Protein AF-A0AA35CNJ7-F1 (afdb_monomer_lite)

Radius of gyration: 12.49 Å; chains: 1; bounding box: 33×20×34 Å

Organism: NCBI:txid671077

Secondary structure (DSSP, 8-state):
--PPPEEEEEEETTTTSHHHHHHHHHHHHTSTTEEEEEEPPPPTT--TTPPEEEEEEE-TT--THHHHHHHHHHTT-TT-EE-

pLDDT: mean 85.71, std 10.13, range [46.03, 94.56]

Structure (mmCIF, N/CA/C/O backbone):
data_AF-A0AA35CNJ7-F1
#
_entry.id   AF-A0AA35CNJ7-F1
#
loop_
_atom_site.group_PDB
_atom_site.id
_atom_site.type_symbol
_atom_site.label_atom_id
_atom_site.label_alt_id
_atom_site.label_comp_id
_atom_site.label_asym_id
_atom_site.label_entity_id
_atom_site.label_seq_id
_atom_site.pdbx_PDB_ins_code
_atom_site.Cartn_x
_atom_site.Cartn_y
_atom_site.Cartn_z
_atom_site.occupancy
_atom_site.B_iso_or_equiv
_atom_site.auth_seq_id
_atom_site.auth_comp_id
_atom_site.auth_asym_id
_atom_site.auth_atom_id
_atom_site.pdbx_PDB_model_num
ATOM 1 N N . MET A 1 1 ? -22.388 9.934 13.592 1.00 46.03 1 MET A N 1
ATOM 2 C CA . MET A 1 1 ? -21.123 10.685 13.444 1.00 46.03 1 MET A CA 1
ATOM 3 C C . MET A 1 1 ? -20.507 10.312 12.107 1.00 46.03 1 MET A C 1
ATOM 5 O O . MET A 1 1 ? -19.846 9.287 12.016 1.00 46.03 1 MET A O 1
ATOM 9 N N . THR A 1 2 ? -20.783 11.074 11.051 1.00 54.97 2 THR A N 1
ATOM 10 C CA . THR A 1 2 ? -20.183 10.818 9.734 1.00 54.97 2 THR A CA 1
ATOM 11 C C . THR A 1 2 ? -18.858 11.563 9.694 1.00 54.97 2 THR A C 1
ATOM 13 O O . THR A 1 2 ? -18.811 12.728 9.319 1.00 54.97 2 THR A O 1
ATOM 16 N N . GLY A 1 3 ? -17.797 10.937 10.203 1.00 66.69 3 GLY A N 1
ATOM 17 C CA . GLY A 1 3 ? -16.457 11.492 10.046 1.00 66.69 3 GLY A CA 1
ATOM 18 C C . GLY A 1 3 ? -16.092 11.500 8.562 1.00 66.69 3 GLY A C 1
ATOM 19 O O . GLY A 1 3 ? -16.322 10.506 7.869 1.00 66.69 3 GLY A O 1
ATOM 20 N N . GLU A 1 4 ? -15.556 12.611 8.065 1.00 78.81 4 GLU A N 1
ATOM 21 C CA . GLU A 1 4 ? -15.129 12.703 6.671 1.00 78.81 4 GLU A CA 1
ATOM 22 C C . GLU A 1 4 ? -14.038 11.660 6.363 1.00 78.81 4 GLU A C 1
ATOM 24 O O . GLU A 1 4 ? -13.145 11.432 7.186 1.00 78.81 4 GLU A O 1
ATOM 29 N N . PRO A 1 5 ? -14.088 10.998 5.194 1.00 84.69 5 PRO A N 1
ATOM 30 C CA . PRO A 1 5 ? -13.090 10.006 4.823 1.00 84.69 5 PRO A CA 1
ATOM 31 C C . PRO A 1 5 ? -11.707 10.652 4.667 1.00 84.69 5 PRO A C 1
ATOM 33 O O . PRO A 1 5 ? -11.520 11.599 3.899 1.00 84.69 5 PRO A O 1
ATOM 36 N N . CYS A 1 6 ? -10.717 10.100 5.365 1.00 88.38 6 CYS A N 1
ATOM 37 C CA . CYS A 1 6 ? -9.330 10.538 5.293 1.00 88.38 6 CYS A CA 1
ATOM 38 C C . CYS A 1 6 ? -8.677 10.092 3.982 1.00 88.38 6 CYS A C 1
ATOM 40 O O . CYS A 1 6 ? -9.026 9.057 3.409 1.00 88.38 6 CYS A O 1
ATOM 42 N N . LYS A 1 7 ? -7.688 10.862 3.521 1.00 90.75 7 LYS A N 1
ATOM 43 C CA . LYS A 1 7 ? -6.890 10.552 2.331 1.00 90.75 7 LYS A CA 1
ATOM 44 C C . LYS A 1 7 ? -5.408 10.635 2.661 1.00 90.75 7 LYS A C 1
ATOM 46 O O . LYS A 1 7 ? -4.986 11.550 3.359 1.00 90.75 7 LYS A O 1
ATOM 51 N N . VAL A 1 8 ? -4.624 9.707 2.124 1.00 91.94 8 VAL A N 1
ATOM 52 C CA . VAL A 1 8 ? -3.159 9.727 2.207 1.00 91.94 8 VAL A CA 1
ATOM 53 C C . VAL A 1 8 ? -2.562 9.442 0.841 1.00 91.94 8 VAL A C 1
ATOM 55 O O . VAL A 1 8 ? -3.110 8.653 0.063 1.00 91.94 8 VAL A O 1
ATOM 58 N N . ARG A 1 9 ? -1.445 10.102 0.544 1.00 93.81 9 ARG A N 1
ATOM 59 C CA . ARG A 1 9 ? -0.650 9.843 -0.652 1.00 93.81 9 ARG A CA 1
ATOM 60 C C . ARG A 1 9 ? 0.596 9.067 -0.255 1.00 93.81 9 ARG A C 1
ATOM 62 O O . ARG A 1 9 ? 1.245 9.394 0.730 1.00 93.81 9 ARG A O 1
ATOM 69 N N . LEU A 1 10 ? 0.903 8.032 -1.020 1.00 93.38 10 LEU A N 1
ATOM 70 C CA . LEU A 1 10 ? 2.058 7.171 -0.832 1.00 93.38 10 LEU A CA 1
ATOM 71 C C . LEU A 1 10 ? 2.893 7.188 -2.109 1.00 93.38 10 LEU A C 1
ATOM 73 O O . LEU A 1 10 ? 2.355 7.161 -3.221 1.00 93.38 10 LEU A O 1
ATOM 77 N N . ARG A 1 11 ? 4.209 7.184 -1.946 1.00 93.19 11 ARG A N 1
ATOM 78 C CA . ARG A 1 11 ? 5.172 6.876 -2.998 1.00 93.19 11 ARG A CA 1
ATOM 79 C C . ARG A 1 11 ? 5.632 5.442 -2.801 1.00 93.19 11 ARG A C 1
ATOM 81 O O . ARG A 1 11 ? 6.150 5.118 -1.741 1.00 93.19 11 ARG A O 1
ATOM 88 N N . VAL A 1 12 ? 5.467 4.606 -3.821 1.00 92.69 12 VAL A N 1
ATOM 89 C CA . VAL A 1 12 ? 5.836 3.187 -3.780 1.00 92.69 12 VAL A CA 1
ATOM 90 C C . VAL A 1 12 ? 6.891 2.911 -4.858 1.00 92.69 12 VAL A C 1
ATOM 92 O O . VAL A 1 12 ? 6.538 2.779 -6.034 1.00 92.69 12 VAL A O 1
ATOM 95 N N . PRO A 1 13 ? 8.192 2.891 -4.516 1.00 89.94 13 PRO A N 1
ATOM 96 C CA . PRO A 1 13 ? 9.258 2.596 -5.471 1.00 89.94 13 PRO A CA 1
ATOM 97 C C . PRO A 1 13 ? 9.124 1.176 -6.031 1.00 89.94 13 PRO A C 1
ATOM 99 O O . PRO A 1 13 ? 8.641 0.272 -5.354 1.00 89.94 13 PRO A O 1
ATOM 102 N N . GLY A 1 14 ? 9.505 0.989 -7.297 1.00 85.06 14 GLY A N 1
ATOM 103 C CA . GLY A 1 14 ? 9.387 -0.307 -7.977 1.00 85.06 14 GLY A CA 1
ATOM 104 C C . GLY A 1 14 ? 7.967 -0.700 -8.408 1.00 85.06 14 GLY A C 1
ATOM 105 O O . GLY A 1 14 ? 7.810 -1.681 -9.131 1.00 85.06 14 GLY A O 1
ATOM 106 N N . ALA A 1 15 ? 6.937 0.076 -8.050 1.00 85.81 15 ALA A N 1
ATOM 107 C CA . ALA A 1 15 ? 5.548 -0.194 -8.430 1.00 85.81 15 ALA A CA 1
ATOM 108 C C . ALA A 1 15 ? 5.112 0.439 -9.768 1.00 85.81 15 ALA A C 1
ATOM 110 O O . ALA A 1 15 ? 3.930 0.437 -10.104 1.00 85.81 15 ALA A O 1
ATOM 111 N N . GLY A 1 16 ? 6.044 0.977 -10.560 1.00 82.75 16 GLY A N 1
ATOM 112 C CA . GLY A 1 16 ? 5.768 1.620 -11.849 1.00 82.75 16 GLY A CA 1
ATOM 113 C C . GLY A 1 16 ? 5.303 0.677 -12.968 1.00 82.75 16 GLY A C 1
ATOM 114 O O . GLY A 1 16 ? 4.774 1.142 -13.980 1.00 82.75 16 GLY A O 1
ATOM 115 N N . LEU A 1 17 ? 5.459 -0.636 -12.792 1.00 84.56 17 LEU A N 1
ATOM 116 C CA . LEU A 1 17 ? 5.034 -1.659 -13.750 1.00 84.56 17 LEU A CA 1
ATOM 117 C C . LEU A 1 17 ? 3.596 -2.133 -13.469 1.00 84.56 17 LEU A C 1
ATOM 119 O O . LEU A 1 17 ? 3.191 -2.188 -12.307 1.00 84.56 17 LEU A O 1
ATOM 123 N N . PRO A 1 18 ? 2.816 -2.519 -14.498 1.00 81.12 18 PRO A N 1
ATOM 124 C CA . PRO A 1 18 ? 1.402 -2.877 -14.343 1.00 81.12 18 PRO A CA 1
ATOM 125 C C . PRO A 1 18 ? 1.153 -4.005 -13.328 1.00 81.12 18 PRO A C 1
ATOM 127 O O . PRO A 1 18 ? 0.282 -3.857 -12.475 1.00 81.12 18 PRO A O 1
ATOM 130 N N . GLY A 1 19 ? 1.951 -5.079 -13.340 1.00 85.94 19 GLY A N 1
ATOM 131 C CA . GLY A 1 19 ? 1.807 -6.172 -12.364 1.00 85.94 19 GLY A CA 1
ATOM 132 C C . GLY A 1 19 ? 2.105 -5.745 -10.921 1.00 85.94 19 GLY A C 1
ATOM 133 O O . GLY A 1 19 ? 1.405 -6.135 -9.989 1.00 85.94 19 GLY A O 1
ATOM 134 N N . ALA A 1 20 ? 3.100 -4.876 -10.729 1.00 89.00 20 ALA A N 1
ATOM 135 C CA . ALA A 1 20 ? 3.435 -4.346 -9.412 1.00 89.00 20 ALA A CA 1
ATOM 136 C C . ALA A 1 20 ? 2.346 -3.393 -8.885 1.00 89.00 20 ALA A C 1
ATOM 138 O O . ALA A 1 20 ? 2.014 -3.443 -7.702 1.00 89.00 20 ALA A O 1
ATOM 139 N N . ARG A 1 21 ? 1.724 -2.586 -9.759 1.00 89.00 21 ARG A N 1
ATOM 140 C CA . ARG A 1 21 ? 0.569 -1.748 -9.392 1.00 89.00 21 ARG A CA 1
ATOM 141 C C . ARG A 1 21 ? -0.616 -2.557 -8.900 1.00 89.00 21 ARG A C 1
ATOM 143 O O . ARG A 1 21 ? -1.248 -2.153 -7.927 1.00 89.00 21 ARG A O 1
ATOM 150 N N . ASP A 1 22 ? -0.945 -3.647 -9.590 1.00 91.44 22 ASP A N 1
ATOM 151 C CA . ASP A 1 22 ? -2.098 -4.464 -9.217 1.00 91.44 22 ASP A CA 1
ATOM 152 C C . ASP A 1 22 ? -1.878 -5.095 -7.836 1.00 91.44 22 ASP A C 1
ATOM 154 O O . ASP A 1 22 ? -2.748 -5.009 -6.971 1.00 91.44 22 ASP A O 1
ATOM 158 N N . ARG A 1 23 ? -0.648 -5.555 -7.564 1.00 92.75 23 ARG A N 1
ATOM 159 C CA . ARG A 1 23 ? -0.238 -6.036 -6.237 1.00 92.75 23 ARG A CA 1
ATOM 160 C C . ARG A 1 23 ? -0.350 -4.957 -5.157 1.00 92.75 23 ARG A C 1
ATOM 162 O O . ARG A 1 23 ? -0.931 -5.213 -4.108 1.00 92.75 23 ARG A O 1
ATOM 169 N N . VAL A 1 24 ? 0.144 -3.742 -5.414 1.00 93.12 24 VAL A N 1
ATOM 170 C CA . VAL A 1 24 ? -0.004 -2.595 -4.494 1.00 93.12 24 VAL A CA 1
ATOM 171 C C . VAL A 1 24 ? -1.476 -2.290 -4.219 1.00 93.12 24 VAL A C 1
ATOM 173 O O . VAL A 1 24 ? -1.858 -2.063 -3.069 1.00 93.12 24 VAL A O 1
ATOM 176 N N . ARG A 1 25 ? -2.318 -2.304 -5.260 1.00 94.00 25 ARG A N 1
ATOM 177 C CA . ARG A 1 25 ? -3.761 -2.084 -5.122 1.00 94.00 25 ARG A CA 1
ATOM 178 C C . ARG A 1 25 ? -4.390 -3.165 -4.245 1.00 94.00 25 ARG A C 1
ATOM 180 O O . ARG A 1 25 ? -5.109 -2.812 -3.317 1.00 94.00 25 ARG A O 1
ATOM 187 N N . ALA A 1 26 ? -4.096 -4.436 -4.511 1.00 93.88 26 ALA A N 1
ATOM 188 C CA . ALA A 1 26 ? -4.639 -5.571 -3.771 1.00 93.88 26 ALA A CA 1
ATOM 189 C C . ALA A 1 26 ? -4.262 -5.529 -2.282 1.00 93.88 26 ALA A C 1
ATOM 191 O O . ALA A 1 26 ? -5.136 -5.666 -1.429 1.00 93.88 26 ALA A O 1
ATOM 192 N N . VAL A 1 27 ? -2.990 -5.254 -1.968 1.00 94.31 27 VAL A N 1
ATOM 193 C CA . VAL A 1 27 ? -2.497 -5.134 -0.584 1.00 94.31 27 VAL A CA 1
ATOM 194 C C . VAL A 1 27 ? -3.259 -4.049 0.170 1.00 94.31 27 VAL A C 1
ATOM 196 O O . VAL A 1 27 ? -3.802 -4.304 1.239 1.00 94.31 27 VAL A O 1
ATOM 199 N N . LEU A 1 28 ? -3.352 -2.846 -0.401 1.00 92.94 28 LEU A N 1
ATOM 200 C CA . LEU A 1 28 ? -3.992 -1.716 0.273 1.00 92.94 28 LEU A CA 1
ATOM 201 C C . LEU A 1 28 ? -5.516 -1.867 0.352 1.00 92.94 28 LEU A C 1
ATOM 203 O O . LEU A 1 28 ? -6.111 -1.441 1.335 1.00 92.94 28 LEU A O 1
ATOM 207 N N . GLN A 1 29 ? -6.158 -2.473 -0.651 1.00 92.56 29 GLN A N 1
ATOM 208 C CA . GLN A 1 29 ? -7.601 -2.750 -0.624 1.00 92.56 29 GLN A CA 1
ATOM 209 C C . GLN A 1 29 ? -7.978 -3.818 0.407 1.00 92.56 29 GLN A C 1
ATOM 211 O O . GLN A 1 29 ? -9.091 -3.777 0.923 1.00 92.56 29 GLN A O 1
ATOM 216 N N . GLY A 1 30 ? -7.070 -4.746 0.716 1.00 90.50 30 GLY A N 1
ATOM 217 C CA . GLY A 1 30 ? -7.281 -5.766 1.743 1.00 90.50 30 GLY A CA 1
ATOM 218 C C . GLY A 1 30 ? -7.223 -5.233 3.176 1.00 90.50 30 GLY A C 1
ATOM 219 O O . GLY A 1 30 ? -7.564 -5.959 4.107 1.00 90.50 30 GLY A O 1
ATOM 220 N N . LEU A 1 31 ? -6.800 -3.981 3.379 1.00 89.94 31 LEU A N 1
ATOM 221 C CA . LEU A 1 31 ? -6.651 -3.424 4.717 1.00 89.94 31 LEU A CA 1
ATOM 222 C C . LEU A 1 31 ? -7.987 -2.927 5.283 1.00 89.94 31 LEU A C 1
ATOM 224 O O . LEU A 1 31 ? -8.765 -2.263 4.587 1.00 89.94 31 LEU A O 1
ATOM 228 N N . PRO A 1 32 ? -8.254 -3.199 6.572 1.00 87.19 32 PRO A N 1
ATOM 229 C CA . PRO A 1 32 ? -9.528 -2.874 7.190 1.00 87.19 32 PRO A CA 1
ATOM 230 C C . PRO A 1 32 ? -9.797 -1.372 7.132 1.00 87.19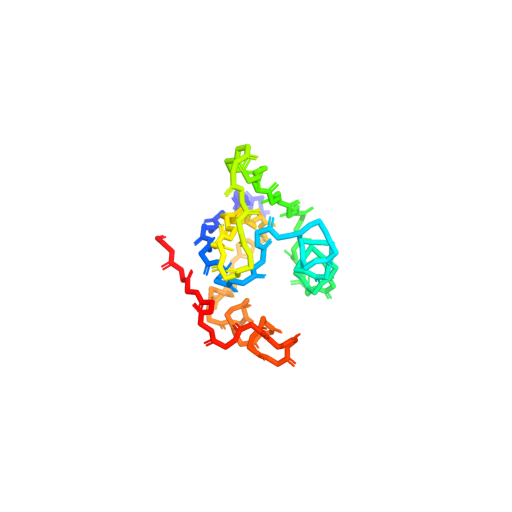 32 PRO A C 1
ATOM 232 O O . PRO A 1 32 ? -8.936 -0.553 7.441 1.00 87.19 32 PRO A O 1
ATOM 235 N N . GLY A 1 33 ? -11.021 -1.010 6.742 1.00 87.25 33 GLY A N 1
ATOM 236 C CA . GLY A 1 33 ? -11.498 0.370 6.659 1.00 87.25 33 GLY A CA 1
ATOM 237 C C . GLY A 1 33 ? -10.832 1.234 5.581 1.00 87.25 33 GLY A C 1
ATOM 238 O O . GLY A 1 33 ? -10.974 2.460 5.635 1.00 87.25 33 GLY A O 1
ATOM 239 N N . VAL A 1 34 ? -10.115 0.634 4.626 1.00 91.06 34 VAL A N 1
ATOM 240 C CA . VAL A 1 34 ? -9.812 1.276 3.344 1.00 91.06 34 VAL A CA 1
ATOM 241 C C . VAL A 1 34 ? -11.078 1.289 2.496 1.00 91.06 34 VAL A C 1
ATOM 243 O O . VAL A 1 34 ? -11.756 0.282 2.336 1.00 91.06 34 VAL A O 1
ATOM 246 N N . LEU A 1 35 ? -11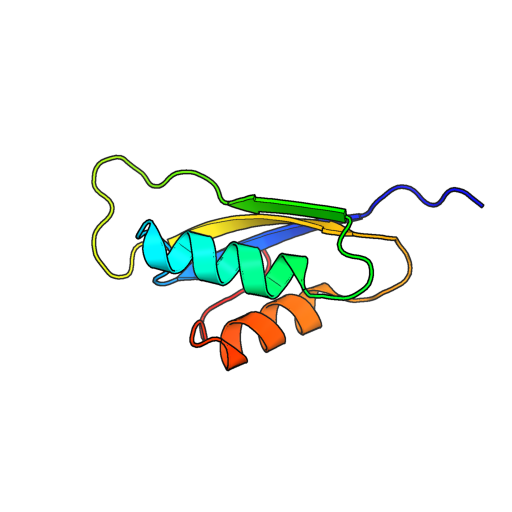.408 2.461 1.965 1.00 91.44 35 LEU A N 1
ATOM 247 C CA . LEU A 1 35 ? -12.601 2.688 1.150 1.00 91.44 35 LEU A CA 1
ATOM 248 C C . LEU A 1 35 ? -12.264 2.678 -0.339 1.00 91.44 35 LEU A C 1
ATOM 250 O O . LEU A 1 35 ? -13.042 2.210 -1.165 1.00 91.44 35 LEU A O 1
ATOM 254 N N . ARG A 1 36 ? -11.107 3.243 -0.701 1.00 92.38 36 ARG A N 1
ATOM 255 C CA . ARG A 1 36 ? -10.680 3.354 -2.097 1.00 92.38 36 ARG A CA 1
ATOM 256 C C . ARG A 1 36 ? -9.167 3.428 -2.201 1.00 92.38 36 ARG A C 1
ATOM 258 O O . ARG A 1 36 ? -8.526 4.138 -1.434 1.00 92.38 36 ARG A O 1
ATOM 265 N N . VAL A 1 37 ? -8.616 2.773 -3.217 1.00 93.94 37 VAL A N 1
ATOM 266 C CA . VAL A 1 37 ? -7.202 2.869 -3.589 1.00 93.94 37 VAL A CA 1
ATOM 267 C C . VAL A 1 37 ? -7.122 3.292 -5.047 1.00 93.94 37 VAL A C 1
ATOM 269 O O . VAL A 1 37 ? -7.742 2.674 -5.913 1.00 93.94 37 VAL A O 1
ATOM 272 N N . ARG A 1 38 ? -6.375 4.359 -5.323 1.00 93.88 38 ARG A N 1
ATOM 273 C CA . ARG A 1 38 ? -6.079 4.830 -6.677 1.00 93.88 38 ARG A CA 1
ATOM 274 C C . ARG A 1 38 ? -4.574 4.807 -6.876 1.00 93.88 38 ARG A C 1
ATOM 276 O O . ARG A 1 38 ? -3.863 5.507 -6.165 1.00 93.88 38 ARG A O 1
ATOM 283 N N . VAL A 1 39 ? -4.105 4.031 -7.843 1.00 91.56 39 VAL A N 1
ATOM 284 C CA . VAL A 1 39 ? -2.702 4.030 -8.266 1.00 91.56 39 VAL A CA 1
ATOM 285 C C . VAL A 1 39 ? -2.605 4.880 -9.526 1.00 91.56 39 VAL A C 1
ATOM 287 O O . VAL A 1 39 ? -3.347 4.643 -10.479 1.00 91.56 39 VAL A O 1
ATOM 290 N N . ASP A 1 40 ? -1.750 5.895 -9.506 1.00 88.00 40 ASP A N 1
ATOM 291 C CA . ASP A 1 40 ? -1.552 6.787 -10.643 1.00 88.00 40 ASP A CA 1
ATOM 292 C C . ASP A 1 40 ? -0.843 6.037 -11.790 1.00 88.00 40 ASP A C 1
ATOM 294 O O . ASP A 1 40 ? 0.018 5.171 -11.533 1.00 88.00 40 ASP A O 1
ATOM 298 N N . PRO A 1 41 ? -1.223 6.296 -13.054 1.00 72.56 41 PRO A N 1
ATOM 299 C CA . PRO A 1 41 ? -0.536 5.712 -14.195 1.00 72.56 41 PRO A CA 1
ATOM 300 C C . PRO A 1 41 ? 0.951 6.102 -14.198 1.00 72.56 41 PRO A C 1
ATOM 302 O O . PRO A 1 41 ? 1.334 7.150 -13.680 1.00 72.56 41 PRO A O 1
ATOM 305 N N . PRO A 1 42 ? 1.823 5.250 -14.758 1.00 73.06 42 PRO A N 1
ATOM 306 C CA . PRO A 1 42 ? 3.221 5.613 -14.900 1.00 73.06 42 PRO A CA 1
ATOM 307 C C . PRO A 1 42 ? 3.365 6.734 -15.930 1.00 73.06 42 PRO A C 1
ATOM 309 O O . PRO A 1 42 ? 2.529 6.845 -16.831 1.00 73.06 42 PRO A O 1
ATOM 312 N N . PRO A 1 43 ? 4.491 7.461 -15.916 1.00 72.06 43 PRO A N 1
ATOM 313 C CA . PRO A 1 43 ? 4.933 8.134 -17.127 1.00 72.06 43 PRO A CA 1
ATOM 314 C C . PRO A 1 43 ? 5.121 7.107 -18.267 1.00 72.06 43 PRO A C 1
ATOM 316 O O . PRO A 1 43 ? 5.496 5.962 -18.007 1.00 72.06 43 PRO A O 1
ATOM 319 N N . PRO A 1 44 ? 4.921 7.493 -19.537 1.00 70.38 44 PRO A N 1
ATOM 320 C CA . PRO A 1 44 ? 4.997 6.581 -20.688 1.00 70.38 44 PRO A CA 1
ATOM 321 C C . PRO A 1 44 ? 6.340 5.837 -20.826 1.00 70.38 44 PRO A C 1
ATOM 323 O O . PRO A 1 44 ? 6.392 4.787 -21.454 1.00 70.38 44 PRO A O 1
ATOM 326 N N . ALA A 1 45 ? 7.406 6.334 -20.194 1.00 74.69 45 ALA A N 1
ATOM 327 C CA . ALA A 1 45 ? 8.734 5.722 -20.154 1.00 74.69 45 ALA A CA 1
ATOM 328 C C . ALA A 1 45 ? 9.042 5.000 -18.823 1.00 74.69 45 ALA A C 1
ATOM 330 O O . ALA A 1 45 ? 10.187 5.001 -18.373 1.00 74.69 45 ALA A O 1
ATOM 331 N N . ALA A 1 46 ? 8.045 4.430 -18.137 1.00 72.69 46 ALA A N 1
ATOM 332 C CA . ALA A 1 46 ? 8.300 3.729 -16.880 1.00 72.69 46 ALA A CA 1
ATOM 333 C C . ALA A 1 46 ? 9.208 2.513 -17.071 1.00 72.69 46 ALA A C 1
ATOM 335 O O . ALA A 1 46 ? 8.846 1.509 -17.680 1.00 72.69 46 ALA A O 1
ATOM 336 N N . VAL A 1 47 ? 10.379 2.609 -16.461 1.00 77.62 47 VAL A N 1
ATOM 337 C CA . VAL A 1 47 ? 11.374 1.547 -16.362 1.00 77.62 47 VAL A CA 1
ATOM 338 C C . VAL A 1 47 ? 11.227 0.790 -15.036 1.00 77.62 47 VAL A C 1
ATOM 340 O O . VAL A 1 47 ? 10.613 1.311 -14.092 1.00 77.62 47 VAL A O 1
ATOM 343 N N . PRO A 1 48 ? 11.785 -0.427 -14.913 1.00 72.62 48 PRO A N 1
ATOM 344 C CA . PRO A 1 48 ? 11.916 -1.107 -13.627 1.00 72.62 48 PRO A CA 1
ATOM 345 C C . PRO A 1 48 ? 12.506 -0.170 -12.562 1.00 72.62 48 PRO A C 1
ATOM 347 O O . PRO A 1 48 ? 13.456 0.560 -12.827 1.00 72.62 48 PRO A O 1
ATOM 350 N N . GLY A 1 49 ? 11.906 -0.141 -11.371 1.00 75.56 49 GLY A N 1
ATOM 351 C CA . GLY A 1 49 ? 12.293 0.789 -10.299 1.00 75.56 49 GLY A CA 1
ATOM 352 C C . GLY A 1 49 ? 11.535 2.124 -10.293 1.00 75.56 49 GLY A C 1
ATOM 353 O O . GLY A 1 49 ? 11.519 2.796 -9.260 1.00 75.56 49 GLY A O 1
ATOM 354 N N . THR A 1 50 ? 10.822 2.478 -11.370 1.00 86.38 50 THR A N 1
ATOM 355 C CA . THR A 1 50 ? 9.960 3.676 -11.401 1.00 86.38 50 THR A CA 1
ATOM 356 C C . THR A 1 50 ? 8.957 3.634 -10.241 1.00 86.38 50 THR A C 1
ATOM 358 O O . THR A 1 50 ? 8.290 2.610 -10.057 1.00 86.38 50 THR A O 1
ATOM 361 N N . PRO A 1 51 ? 8.828 4.704 -9.435 1.00 88.31 51 PRO A N 1
ATOM 362 C CA . PRO A 1 51 ? 7.857 4.728 -8.355 1.00 88.31 51 PRO A CA 1
ATOM 363 C C . PRO A 1 51 ? 6.434 4.901 -8.888 1.00 88.31 51 PRO A C 1
ATOM 365 O O . PRO A 1 51 ? 6.203 5.634 -9.847 1.00 88.31 51 PRO A O 1
ATOM 368 N N . ALA A 1 52 ? 5.468 4.274 -8.222 1.00 90.75 52 ALA A N 1
ATOM 369 C CA . ALA A 1 52 ? 4.061 4.617 -8.379 1.00 90.75 52 ALA A CA 1
ATOM 370 C C . ALA A 1 52 ? 3.627 5.592 -7.286 1.00 90.75 52 ALA A C 1
ATOM 372 O O . ALA A 1 52 ? 4.067 5.503 -6.136 1.00 90.75 52 ALA A O 1
ATOM 373 N N . LEU A 1 53 ? 2.724 6.498 -7.645 1.00 93.00 53 LEU A N 1
ATOM 374 C CA . LEU A 1 53 ? 2.001 7.320 -6.687 1.00 93.00 53 LEU A CA 1
ATOM 375 C C . LEU A 1 53 ? 0.666 6.653 -6.386 1.00 93.00 53 LEU A C 1
ATOM 377 O O . LEU A 1 53 ? -0.049 6.238 -7.296 1.00 93.00 53 LEU A O 1
ATOM 381 N N . VAL A 1 54 ? 0.323 6.548 -5.109 1.00 93.69 54 VAL A N 1
ATOM 382 C CA . VAL A 1 54 ? -0.898 5.881 -4.662 1.00 93.69 54 VAL A CA 1
ATOM 383 C C . VAL A 1 54 ? -1.663 6.813 -3.748 1.00 93.69 54 VAL A C 1
ATOM 385 O O . VAL A 1 54 ? -1.100 7.389 -2.828 1.00 93.69 54 VAL A O 1
ATOM 388 N N . THR A 1 55 ? -2.956 6.969 -3.993 1.00 94.56 55 THR A N 1
ATOM 389 C CA . THR A 1 55 ? -3.869 7.682 -3.102 1.00 94.56 55 THR A CA 1
ATOM 390 C C . THR A 1 55 ? -4.795 6.672 -2.447 1.00 94.56 55 THR A C 1
ATOM 392 O O . THR A 1 55 ? -5.537 5.971 -3.140 1.00 94.56 55 THR A O 1
ATOM 395 N N . VAL A 1 56 ? -4.769 6.609 -1.120 1.00 93.19 56 VAL A N 1
ATOM 396 C CA . VAL A 1 56 ? -5.636 5.738 -0.321 1.00 93.19 56 VAL A CA 1
ATOM 397 C C . VAL A 1 56 ? -6.653 6.603 0.403 1.00 93.19 56 VAL A C 1
ATOM 399 O O . VAL A 1 56 ? -6.292 7.582 1.049 1.00 93.19 56 VAL A O 1
ATOM 402 N N . THR A 1 57 ? -7.929 6.253 0.275 1.00 92.50 57 THR A N 1
ATOM 403 C CA . THR A 1 57 ? -9.042 6.848 1.021 1.00 92.50 57 THR A CA 1
ATOM 404 C C . THR A 1 57 ? -9.512 5.846 2.067 1.00 92.50 57 THR A C 1
ATOM 406 O O . THR A 1 57 ? -9.737 4.685 1.725 1.00 92.50 57 THR A O 1
ATOM 409 N N . PHE A 1 58 ? -9.654 6.263 3.320 1.00 90.38 58 PHE A N 1
ATOM 410 C CA . PHE A 1 58 ? -9.933 5.379 4.452 1.00 90.38 58 PHE A CA 1
ATOM 411 C C . PHE A 1 58 ? -10.793 6.072 5.514 1.00 90.38 58 PHE A C 1
ATOM 413 O O . PHE A 1 58 ? -10.911 7.296 5.537 1.00 90.38 58 PHE A O 1
ATOM 420 N N . LEU A 1 59 ? -11.422 5.280 6.380 1.00 87.50 59 LEU A N 1
ATOM 421 C CA . LEU A 1 59 ? -12.245 5.803 7.470 1.00 87.50 59 LEU A CA 1
ATOM 422 C C . LEU A 1 59 ? -11.399 6.577 8.504 1.00 87.50 59 LEU A C 1
ATOM 424 O O . LEU A 1 59 ? -10.290 6.140 8.825 1.00 87.50 59 LEU A O 1
ATOM 428 N N . PRO A 1 60 ? -11.914 7.693 9.048 1.00 72.94 60 PRO A N 1
ATOM 429 C CA . PRO A 1 60 ? -11.240 8.455 10.095 1.00 72.94 60 PRO A CA 1
ATOM 430 C C . PRO A 1 60 ? -11.144 7.661 11.405 1.00 72.94 60 PRO A C 1
ATOM 432 O O . PRO A 1 60 ? -12.002 6.835 11.709 1.00 72.94 60 PRO A O 1
ATOM 435 N N . GLY A 1 61 ? -10.099 7.932 12.194 1.00 66.31 61 GLY A N 1
ATOM 436 C CA . GLY A 1 61 ? -9.898 7.340 13.527 1.00 66.31 61 GLY A CA 1
ATOM 437 C C . GLY A 1 61 ? -8.739 6.348 13.640 1.00 66.31 61 GLY A C 1
ATOM 438 O O . GLY A 1 61 ? -8.405 5.934 14.744 1.00 66.31 61 GLY A O 1
ATOM 439 N N . ALA A 1 62 ? -8.073 6.010 12.536 1.00 57.16 62 ALA A N 1
ATOM 440 C CA . ALA A 1 62 ? -6.907 5.136 12.551 1.00 57.16 62 ALA A CA 1
ATOM 441 C C . ALA A 1 62 ? -5.688 5.863 11.958 1.00 57.16 62 ALA A C 1
ATOM 443 O O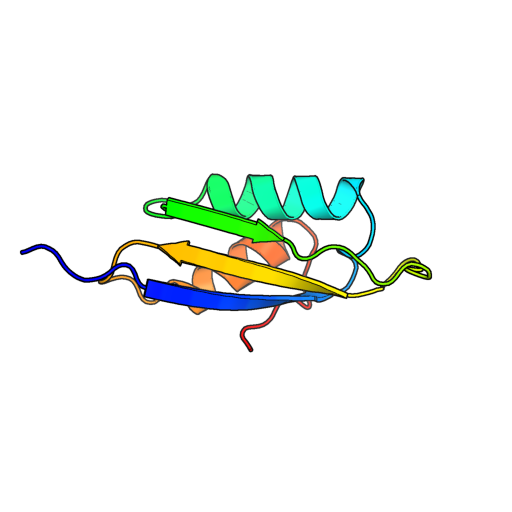 . ALA A 1 62 ? -5.740 6.385 10.842 1.00 57.16 62 ALA A O 1
ATOM 444 N N . ARG A 1 63 ? -4.580 5.917 12.710 1.00 61.72 63 ARG A N 1
ATOM 445 C CA . ARG A 1 63 ? -3.264 6.406 12.250 1.00 61.72 63 ARG A CA 1
ATOM 446 C C . ARG A 1 63 ? -2.650 5.410 11.245 1.00 61.72 63 ARG A C 1
ATOM 448 O O . ARG A 1 63 ? -1.586 4.853 11.480 1.00 61.72 63 ARG A O 1
ATOM 455 N N . ARG A 1 64 ? -3.331 5.177 10.118 1.00 73.56 64 ARG A N 1
ATOM 456 C CA . ARG A 1 64 ? -3.027 4.082 9.176 1.00 73.56 64 ARG A CA 1
ATOM 457 C C . ARG A 1 64 ? -1.879 4.350 8.222 1.00 73.56 64 ARG A C 1
ATOM 459 O O . ARG A 1 64 ? -1.485 3.459 7.485 1.0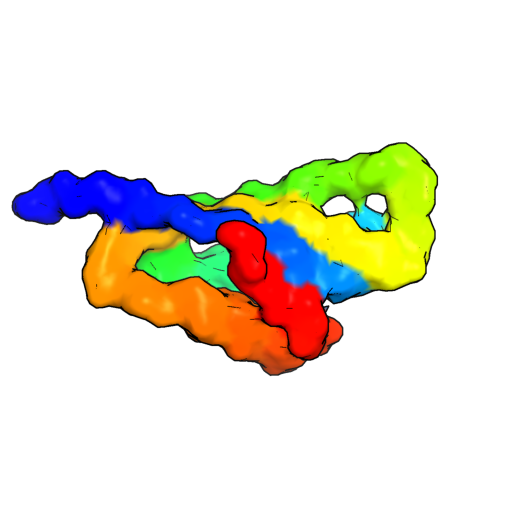0 73.56 64 ARG A O 1
ATOM 466 N N . SER A 1 65 ? -1.346 5.566 8.190 1.00 80.44 65 SER A N 1
ATOM 467 C CA . SER A 1 65 ? -0.281 5.917 7.253 1.00 80.44 65 SER A CA 1
ATOM 468 C C . SER A 1 65 ? 0.959 5.027 7.429 1.00 80.44 65 SER A C 1
ATOM 470 O O . SER A 1 65 ? 1.506 4.560 6.434 1.00 80.44 65 SER A O 1
ATOM 472 N N . ALA A 1 66 ? 1.331 4.704 8.672 1.00 85.06 66 ALA A N 1
ATOM 473 C CA . ALA A 1 66 ? 2.398 3.747 8.973 1.00 85.06 66 ALA A CA 1
ATOM 474 C C . ALA A 1 66 ? 2.005 2.294 8.651 1.00 85.06 66 ALA A C 1
ATOM 476 O O . ALA A 1 66 ? 2.820 1.550 8.118 1.00 85.06 66 ALA A O 1
ATOM 477 N N . GLU A 1 67 ? 0.755 1.899 8.907 1.00 88.56 67 GLU A N 1
ATOM 478 C CA . GLU A 1 67 ? 0.257 0.549 8.596 1.00 88.56 67 GLU A CA 1
ATOM 479 C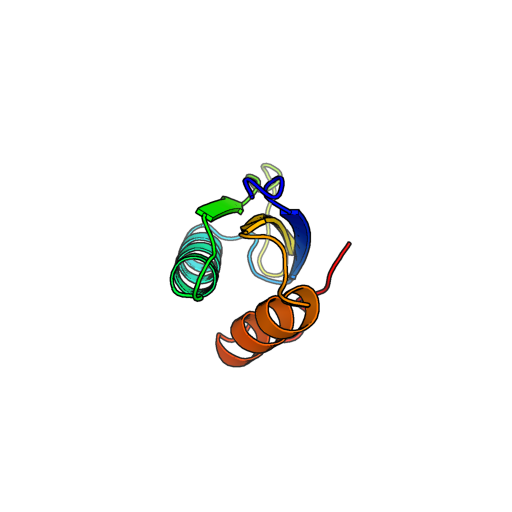 C . GLU A 1 67 ? 0.243 0.275 7.089 1.00 88.56 67 GLU A C 1
ATOM 481 O O . GLU A 1 67 ? 0.611 -0.810 6.651 1.00 88.56 67 GLU A O 1
ATOM 486 N N . PHE A 1 68 ? -0.120 1.273 6.278 1.00 90.00 68 PHE A N 1
ATOM 487 C CA . PHE A 1 68 ? -0.052 1.173 4.822 1.00 90.00 68 PHE A CA 1
ATOM 488 C C . PHE A 1 68 ? 1.383 0.978 4.338 1.00 90.00 68 PHE A C 1
ATOM 490 O O . PHE A 1 68 ? 1.624 0.158 3.456 1.00 90.00 68 PHE A O 1
ATOM 497 N N . VAL A 1 69 ? 2.334 1.712 4.920 1.00 91.56 69 VAL A N 1
ATOM 498 C CA . VAL A 1 69 ? 3.758 1.562 4.601 1.00 91.56 69 VAL A CA 1
ATOM 499 C C . VAL A 1 69 ? 4.269 0.184 5.024 1.00 91.56 69 VAL A C 1
ATOM 501 O O . VAL A 1 69 ? 4.923 -0.480 4.224 1.00 91.56 69 VAL A O 1
ATOM 504 N N . ALA A 1 70 ? 3.913 -0.283 6.223 1.00 91.44 70 ALA A N 1
ATOM 505 C CA . ALA A 1 70 ? 4.291 -1.605 6.714 1.00 91.44 70 ALA A CA 1
ATOM 506 C C . ALA A 1 70 ? 3.722 -2.725 5.828 1.00 91.44 70 ALA A C 1
ATOM 508 O O . ALA A 1 70 ? 4.470 -3.579 5.366 1.00 91.44 70 ALA A O 1
ATOM 509 N N . ALA A 1 71 ? 2.430 -2.679 5.494 1.00 92.50 71 ALA A N 1
ATOM 510 C CA . ALA A 1 71 ? 1.799 -3.670 4.621 1.00 92.50 71 ALA A CA 1
ATOM 511 C C . ALA A 1 71 ? 2.453 -3.727 3.230 1.00 92.50 71 ALA A C 1
ATOM 513 O O . ALA A 1 71 ? 2.600 -4.798 2.643 1.00 92.50 71 ALA A O 1
ATOM 514 N N . LEU A 1 72 ? 2.869 -2.574 2.698 1.00 93.31 72 LEU A N 1
ATOM 515 C CA . LEU A 1 72 ? 3.601 -2.506 1.438 1.00 93.31 72 LEU A CA 1
ATOM 516 C C . LEU A 1 72 ? 5.017 -3.077 1.565 1.00 93.31 72 LEU A C 1
ATOM 518 O O . LEU A 1 72 ? 5.443 -3.796 0.662 1.00 93.31 72 LEU A O 1
ATOM 522 N N . ALA A 1 73 ? 5.720 -2.814 2.667 1.00 93.25 73 ALA A N 1
ATOM 523 C CA . ALA A 1 73 ? 7.036 -3.390 2.928 1.00 93.25 73 ALA A CA 1
ATOM 524 C C . ALA A 1 73 ? 6.982 -4.926 2.978 1.00 93.25 73 ALA A C 1
ATOM 526 O O . ALA A 1 73 ? 7.724 -5.574 2.238 1.00 93.25 73 ALA A O 1
ATOM 527 N N . GLU A 1 74 ? 6.030 -5.491 3.726 1.00 93.50 74 GLU A N 1
ATOM 528 C CA . GLU A 1 74 ? 5.778 -6.941 3.796 1.00 93.50 74 GLU A CA 1
ATOM 529 C C . GLU A 1 74 ? 5.415 -7.537 2.424 1.00 93.50 74 GLU A C 1
ATOM 531 O O . GLU A 1 74 ? 5.774 -8.666 2.091 1.00 93.50 74 GLU A O 1
ATOM 536 N N . ALA A 1 75 ? 4.743 -6.760 1.572 1.00 91.69 75 ALA A N 1
ATOM 537 C CA . ALA A 1 75 ? 4.395 -7.172 0.216 1.00 91.69 75 ALA A CA 1
ATOM 538 C C . ALA A 1 75 ? 5.555 -7.082 -0.797 1.00 91.69 75 ALA A C 1
ATOM 540 O O . ALA A 1 75 ? 5.349 -7.410 -1.973 1.00 91.69 75 ALA A O 1
ATOM 541 N N . GLY A 1 76 ? 6.749 -6.660 -0.368 1.00 92.94 76 GLY A N 1
ATOM 542 C CA . GLY A 1 76 ? 7.940 -6.527 -1.212 1.00 92.94 76 GLY A CA 1
ATOM 543 C C . GLY A 1 76 ? 8.199 -5.111 -1.735 1.00 92.94 76 GLY A C 1
ATOM 544 O O . GLY A 1 76 ? 8.954 -4.946 -2.692 1.00 92.94 76 GLY A O 1
ATOM 545 N N . PHE A 1 77 ? 7.606 -4.085 -1.119 1.00 91.69 77 PHE A N 1
ATOM 546 C CA . PHE A 1 77 ? 7.831 -2.671 -1.442 1.00 91.69 77 PHE A CA 1
ATOM 547 C C . PHE A 1 77 ? 8.444 -1.907 -0.248 1.00 91.69 77 PHE A C 1
ATOM 549 O O . PHE A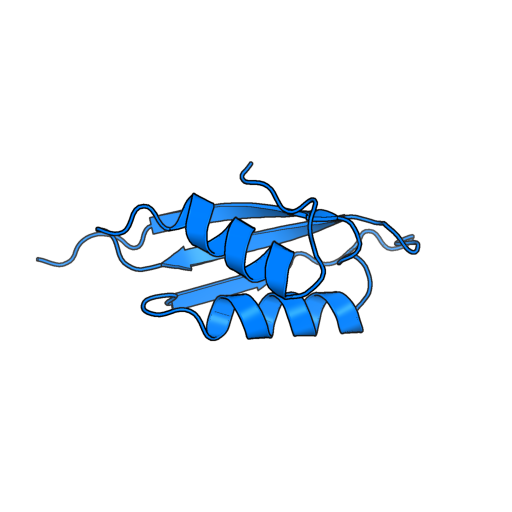 1 77 ? 7.819 -0.988 0.285 1.00 91.69 77 PHE A O 1
ATOM 556 N N . PRO A 1 78 ? 9.675 -2.245 0.185 1.00 88.44 78 PRO A N 1
ATOM 557 C CA . PRO A 1 78 ? 10.274 -1.738 1.429 1.00 88.44 78 PRO A CA 1
ATOM 558 C C . PRO A 1 78 ? 10.579 -0.232 1.432 1.00 88.44 78 PRO A C 1
ATOM 560 O O . PRO A 1 78 ? 10.801 0.345 2.487 1.00 88.44 78 PRO A O 1
ATOM 563 N N . GLY A 1 79 ? 10.586 0.423 0.266 1.00 89.69 79 GLY A N 1
ATOM 564 C CA . GLY A 1 79 ? 10.789 1.872 0.150 1.00 89.69 79 GLY A CA 1
ATOM 565 C C . GLY A 1 79 ? 9.494 2.687 0.094 1.00 89.69 79 GLY A C 1
ATOM 566 O O . GLY A 1 79 ? 9.530 3.848 -0.319 1.00 89.69 79 GLY A O 1
ATOM 567 N N . ALA A 1 80 ? 8.341 2.083 0.396 1.00 91.88 80 ALA A N 1
ATOM 568 C CA . ALA A 1 80 ? 7.077 2.804 0.418 1.00 91.88 80 ALA A CA 1
ATOM 569 C C . ALA A 1 80 ? 7.091 3.887 1.506 1.00 91.88 80 ALA A C 1
ATOM 571 O O . ALA A 1 80 ? 7.504 3.641 2.633 1.00 91.88 80 ALA A O 1
ATOM 572 N N . GLN A 1 81 ? 6.615 5.088 1.187 1.00 92.62 81 GLN A N 1
ATOM 573 C CA . GLN A 1 81 ? 6.555 6.186 2.153 1.00 92.62 81 GLN A CA 1
ATOM 574 C C . GLN A 1 81 ? 5.373 7.108 1.886 1.00 92.62 81 GLN A C 1
ATOM 576 O O . GLN A 1 81 ? 4.895 7.221 0.757 1.00 92.62 81 GLN A O 1
ATOM 581 N N . VAL A 1 82 ? 4.924 7.790 2.932 1.00 92.12 82 VAL A N 1
ATOM 582 C CA . VAL A 1 82 ? 3.895 8.830 2.850 1.00 92.12 82 VAL A CA 1
ATOM 583 C C . VAL A 1 82 ? 4.493 10.094 2.231 1.00 92.12 82 VAL A C 1
ATOM 585 O O . VAL A 1 82 ? 5.670 10.390 2.447 1.00 92.12 82 VAL A O 1
ATOM 588 N N . LEU A 1 83 ? 3.689 10.795 1.432 1.00 89.56 83 LEU A N 1
ATOM 589 C CA . LEU A 1 83 ? 4.003 12.091 0.828 1.00 89.56 83 LEU A CA 1
ATOM 590 C C . LEU A 1 83 ? 3.289 13.233 1.545 1.00 89.56 83 LEU A C 1
ATOM 592 O O . LEU A 1 83 ? 2.129 13.012 1.966 1.00 89.56 83 LEU A O 1
#

InterPro domains:
  IPR036163 Heavy metal-associated domain superfamily [SSF55008] (3-78)

Sequence (83 aa):
MTGEPCKVRLRVPGAGLPGARDRVRAVLQGLPGVLRVRVDPPPPAAVPGTPALVTVTFLPGARRSAEFVAALAEAGFPGAQVL

Foldseek 3Di:
DQDDWDKWKKKFWQCQDPVSVVLLQVLLVPDPFWDDKDWDHHDPPDDGRGIIIMMITGGPDDPCQVVSQVSSVVSVRVPMHTD